Protein AF-A0A948BBT3-F1 (afdb_monomer_lite)

Secondary structure (DSSP, 8-state):
---HHHHTSS-EEHHHHHHHHHHHTTSS-TT----HHHHHHHTTT-HHHHHHHHHHHHHHHTTSEEEE-SSSSEEEE-TT--S---

Structure (mmCIF, N/CA/C/O backbone):
data_AF-A0A948BBT3-F1
#
_entry.id   AF-A0A948BBT3-F1
#
loop_
_atom_site.group_PDB
_atom_site.id
_atom_site.type_symbol
_atom_site.label_atom_id
_atom_site.label_alt_id
_atom_site.label_comp_id
_atom_site.label_asym_id
_atom_site.label_entity_id
_atom_site.label_seq_id
_atom_site.pdbx_PDB_ins_code
_atom_site.Cartn_x
_atom_site.Cartn_y
_atom_site.Cartn_z
_atom_site.occupancy
_atom_site.B_iso_or_equiv
_atom_site.auth_seq_id
_atom_site.auth_comp_id
_atom_site.auth_asym_id
_atom_site.auth_atom_id
_atom_site.pdbx_PDB_model_num
ATOM 1 N N . MET A 1 1 ? 8.667 12.525 8.480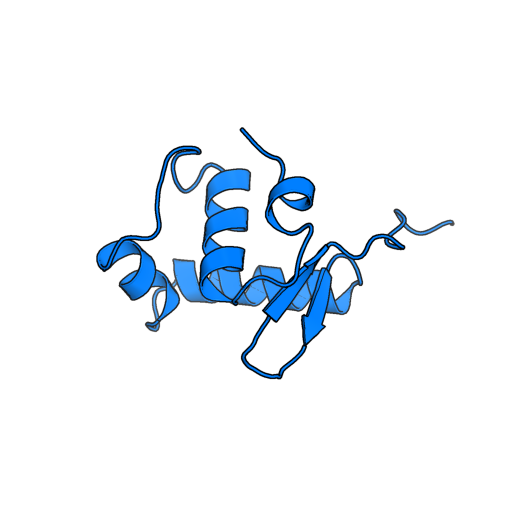 1.00 71.25 1 MET A N 1
ATOM 2 C CA . MET A 1 1 ? 8.246 11.291 7.788 1.00 71.25 1 MET A CA 1
ATOM 3 C C . MET A 1 1 ? 6.886 10.897 8.330 1.00 71.25 1 MET A C 1
ATOM 5 O O . MET A 1 1 ? 6.769 10.782 9.543 1.00 71.25 1 MET A O 1
ATOM 9 N N . LYS A 1 2 ? 5.877 10.772 7.464 1.00 83.75 2 LYS A N 1
ATOM 10 C CA . LYS A 1 2 ? 4.572 10.218 7.844 1.00 83.75 2 LYS A CA 1
ATOM 11 C C . LYS A 1 2 ? 4.692 8.698 7.950 1.00 83.75 2 LYS A C 1
ATOM 13 O O . LYS A 1 2 ? 5.360 8.090 7.115 1.00 83.75 2 LYS A O 1
ATOM 18 N N . SER A 1 3 ? 4.058 8.105 8.948 1.00 91.94 3 SER A N 1
ATOM 19 C CA . SER A 1 3 ? 3.850 6.661 9.051 1.00 91.94 3 SER A CA 1
ATOM 20 C C . SER A 1 3 ? 2.968 6.142 7.911 1.00 91.94 3 SER A C 1
ATOM 22 O O . SER A 1 3 ? 2.247 6.905 7.265 1.00 91.94 3 SER A O 1
ATOM 24 N N . LEU A 1 4 ? 2.979 4.827 7.679 1.00 94.06 4 LEU A N 1
ATOM 25 C CA . LEU A 1 4 ? 2.096 4.200 6.690 1.00 94.06 4 LEU A CA 1
ATOM 26 C C . LEU A 1 4 ? 0.615 4.502 6.974 1.00 94.06 4 LEU A C 1
ATOM 28 O O . LEU A 1 4 ? -0.121 4.862 6.060 1.00 94.06 4 LEU A O 1
ATOM 32 N N . LYS A 1 5 ? 0.212 4.456 8.252 1.00 95.38 5 LYS A N 1
ATOM 33 C CA . LYS A 1 5 ? -1.140 4.816 8.702 1.00 95.38 5 LYS A CA 1
ATOM 34 C C . LYS A 1 5 ? -1.521 6.243 8.307 1.00 95.38 5 LYS A C 1
ATOM 36 O O . LYS A 1 5 ? -2.605 6.459 7.784 1.00 95.38 5 LYS A O 1
ATOM 41 N N . GLU A 1 6 ? -0.628 7.208 8.516 1.00 94.38 6 GLU A N 1
ATOM 42 C CA . GLU A 1 6 ? -0.880 8.603 8.136 1.00 94.38 6 GLU A CA 1
ATOM 43 C C . GLU A 1 6 ? -0.955 8.793 6.614 1.00 94.38 6 GLU A C 1
ATOM 45 O O . GLU A 1 6 ? -1.741 9.616 6.146 1.00 94.38 6 GLU A O 1
ATOM 50 N N . ASN A 1 7 ? -0.165 8.046 5.834 1.00 93.88 7 ASN A N 1
ATOM 51 C CA . ASN A 1 7 ? -0.209 8.114 4.368 1.00 93.88 7 ASN A CA 1
ATOM 52 C C . ASN A 1 7 ? -1.482 7.490 3.777 1.00 93.88 7 ASN A C 1
ATOM 54 O O . ASN A 1 7 ? -1.945 7.965 2.748 1.00 93.88 7 ASN A O 1
ATOM 58 N N . LEU A 1 8 ? -2.061 6.481 4.432 1.00 96.56 8 LEU A N 1
ATOM 59 C CA . LEU A 1 8 ? -3.249 5.757 3.967 1.00 96.56 8 LEU A CA 1
ATOM 60 C C . LEU A 1 8 ? -4.513 6.130 4.755 1.00 96.56 8 LEU A C 1
ATOM 62 O O . LEU A 1 8 ? -5.392 5.298 4.947 1.00 96.56 8 LEU A O 1
ATOM 66 N N . THR A 1 9 ? -4.616 7.366 5.250 1.00 96.50 9 THR A N 1
ATOM 67 C CA . THR A 1 9 ? -5.798 7.800 6.024 1.00 96.50 9 THR A CA 1
ATOM 68 C C . THR A 1 9 ? -7.072 7.777 5.168 1.00 96.50 9 THR A C 1
ATOM 70 O O . THR A 1 9 ? -8.143 7.408 5.650 1.00 96.50 9 THR A O 1
ATOM 73 N N . ASP A 1 10 ? -6.936 8.129 3.889 1.00 96.44 10 ASP A N 1
ATOM 74 C CA . ASP A 1 10 ? -7.997 8.106 2.888 1.00 96.44 10 ASP A CA 1
ATOM 75 C C . ASP A 1 10 ? -7.733 7.019 1.841 1.00 96.44 10 ASP A C 1
ATOM 77 O O . ASP A 1 10 ? -6.625 6.491 1.715 1.00 96.44 10 ASP A O 1
ATOM 81 N N . TRP A 1 11 ? -8.770 6.697 1.068 1.00 97.50 11 TRP A N 1
ATOM 82 C CA . TRP A 1 11 ? -8.657 5.795 -0.074 1.00 97.50 11 TRP A CA 1
ATOM 83 C C . TRP A 1 11 ? -7.598 6.287 -1.056 1.00 97.50 11 TRP A C 1
ATOM 85 O O . TRP A 1 11 ? -7.707 7.383 -1.603 1.00 97.50 11 TRP A O 1
ATOM 95 N N . THR A 1 12 ? -6.597 5.445 -1.265 1.00 97.12 12 THR A N 1
ATOM 96 C CA . THR A 1 12 ? -5.383 5.744 -2.013 1.00 97.12 12 THR A CA 1
ATOM 97 C C . THR A 1 12 ? -5.206 4.694 -3.100 1.00 97.12 12 THR A C 1
ATOM 99 O O . THR A 1 12 ? -5.358 3.503 -2.825 1.00 97.12 12 THR A O 1
ATOM 102 N N . ASP A 1 13 ? -4.917 5.130 -4.325 1.00 96.69 13 ASP A N 1
ATOM 103 C CA . ASP A 1 13 ? -4.691 4.238 -5.470 1.00 96.69 13 ASP A CA 1
ATOM 104 C C . ASP A 1 13 ? -3.539 3.269 -5.201 1.00 96.69 13 ASP A C 1
ATOM 106 O O . ASP A 1 13 ? -2.608 3.590 -4.459 1.00 96.69 13 ASP A O 1
ATOM 110 N N . TRP A 1 14 ? -3.608 2.084 -5.808 1.00 96.19 14 TRP A N 1
ATOM 111 C CA . TRP A 1 14 ? -2.674 0.988 -5.547 1.00 96.19 14 TRP A CA 1
ATOM 112 C C . TRP A 1 14 ? -1.195 1.410 -5.623 1.00 96.19 14 TRP A C 1
ATOM 114 O O . TRP A 1 14 ? -0.435 1.126 -4.706 1.00 96.19 14 TRP A O 1
ATOM 124 N N . ASP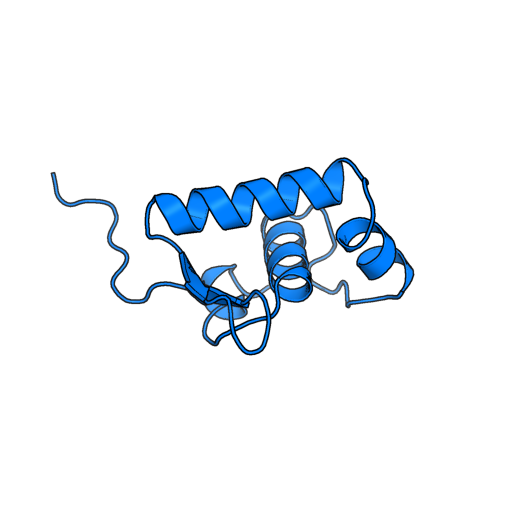 A 1 15 ? -0.811 2.203 -6.623 1.00 95.69 15 ASP A N 1
ATOM 125 C CA . ASP A 1 15 ? 0.571 2.610 -6.875 1.00 95.69 15 ASP A CA 1
ATOM 126 C C . ASP A 1 15 ? 1.046 3.661 -5.864 1.00 95.69 15 ASP A C 1
ATOM 128 O O . ASP A 1 15 ? 2.197 3.663 -5.424 1.00 95.69 15 ASP A O 1
ATOM 132 N N . GLN A 1 16 ? 0.150 4.542 -5.425 1.00 96.44 16 GLN A N 1
ATOM 133 C CA . GLN A 1 16 ? 0.411 5.465 -4.326 1.00 96.44 16 GLN A CA 1
ATOM 134 C C . GLN A 1 16 ? 0.519 4.727 -2.987 1.00 96.44 16 GLN A C 1
ATOM 136 O O . GLN A 1 16 ? 1.322 5.115 -2.133 1.00 96.44 16 GLN A O 1
ATOM 141 N N . ALA A 1 17 ? -0.241 3.647 -2.801 1.00 97.19 17 ALA A N 1
ATOM 142 C CA . ALA A 1 17 ? -0.142 2.811 -1.614 1.00 97.19 17 ALA A CA 1
ATOM 143 C C . ALA A 1 17 ? 1.172 2.007 -1.587 1.00 97.19 17 ALA A C 1
ATOM 145 O O . ALA A 1 17 ? 1.838 1.960 -0.548 1.00 97.19 17 ALA A O 1
ATOM 146 N N . GLU A 1 18 ? 1.621 1.482 -2.731 1.00 97.12 18 GLU A N 1
ATOM 147 C CA . GLU A 1 18 ? 2.940 0.854 -2.881 1.00 97.12 18 GLU A CA 1
ATOM 148 C C . GLU A 1 18 ? 4.068 1.848 -2.580 1.00 97.12 18 GLU A C 1
ATOM 150 O O . GLU A 1 18 ? 4.995 1.536 -1.825 1.00 97.12 18 GLU A O 1
ATOM 155 N N . LEU A 1 19 ? 3.961 3.083 -3.089 1.00 96.69 19 LEU A N 1
ATOM 156 C CA . LEU A 1 19 ? 4.898 4.159 -2.767 1.00 96.69 19 LEU A CA 1
ATOM 157 C C . LEU A 1 19 ? 4.932 4.442 -1.259 1.00 96.69 19 LEU A C 1
ATOM 159 O O . LEU A 1 19 ? 6.010 4.601 -0.683 1.00 96.69 19 LEU A O 1
ATOM 163 N N . ALA A 1 20 ? 3.773 4.492 -0.599 1.00 96.31 20 ALA A N 1
ATOM 164 C CA . ALA A 1 20 ? 3.689 4.729 0.839 1.00 96.31 20 ALA A CA 1
ATOM 165 C C . ALA A 1 20 ? 4.383 3.622 1.654 1.00 96.31 20 ALA A C 1
ATOM 167 O O . ALA A 1 20 ? 5.098 3.932 2.617 1.00 96.31 20 ALA A O 1
ATOM 168 N N . ILE A 1 21 ? 4.235 2.351 1.259 1.00 96.44 21 ILE A N 1
ATOM 169 C CA . ILE A 1 21 ? 4.960 1.226 1.872 1.00 96.44 21 ILE A CA 1
ATOM 170 C C . ILE A 1 21 ? 6.458 1.357 1.617 1.00 96.44 21 ILE A C 1
ATOM 172 O O . ILE A 1 21 ? 7.238 1.317 2.569 1.00 96.44 21 ILE A O 1
ATOM 176 N N . ALA A 1 22 ? 6.873 1.571 0.367 1.00 95.94 22 ALA A N 1
ATOM 177 C CA . ALA A 1 22 ? 8.284 1.680 0.006 1.00 95.94 22 ALA A CA 1
ATOM 178 C C . ALA A 1 22 ? 9.004 2.778 0.807 1.00 95.94 22 ALA A C 1
ATOM 180 O O . ALA A 1 22 ? 10.132 2.580 1.262 1.00 95.94 22 ALA A O 1
ATOM 181 N N . LYS A 1 23 ? 8.331 3.912 1.040 1.00 95.31 23 LYS A N 1
ATOM 182 C CA . LYS A 1 23 ? 8.830 5.014 1.877 1.00 95.31 23 LYS A CA 1
ATOM 183 C C . LYS A 1 23 ? 8.862 4.650 3.360 1.00 95.31 23 LYS A C 1
ATOM 185 O O . LYS A 1 23 ? 9.823 4.972 4.051 1.00 95.31 23 LYS A O 1
ATOM 190 N N . SER A 1 24 ? 7.841 3.952 3.852 1.00 94.38 24 SER A N 1
ATOM 191 C CA . SER A 1 24 ? 7.761 3.520 5.256 1.00 94.38 24 SER A CA 1
ATOM 192 C C . SER A 1 24 ? 8.812 2.460 5.609 1.00 94.38 24 SER A C 1
ATOM 194 O O . SER A 1 24 ? 9.297 2.431 6.737 1.00 94.38 24 SER A O 1
ATOM 196 N N . LEU A 1 25 ? 9.195 1.624 4.640 1.00 93.25 25 LEU A N 1
ATOM 197 C CA . LEU A 1 25 ? 10.277 0.640 4.751 1.00 93.25 25 LEU A CA 1
ATOM 198 C C . LEU A 1 25 ? 11.661 1.222 4.417 1.00 93.25 25 LEU A C 1
ATOM 200 O O . LEU A 1 25 ? 12.654 0.499 4.468 1.00 93.25 25 LEU A O 1
ATOM 204 N N . ASN A 1 26 ? 11.737 2.513 4.075 1.00 93.69 26 ASN A N 1
ATOM 205 C CA . ASN A 1 26 ? 12.959 3.209 3.668 1.00 93.69 26 ASN A CA 1
ATOM 206 C C . ASN A 1 26 ? 13.669 2.576 2.447 1.00 93.69 26 ASN A C 1
ATOM 208 O O . ASN A 1 26 ? 14.879 2.725 2.283 1.00 93.69 26 ASN A O 1
ATOM 212 N N . ILE A 1 27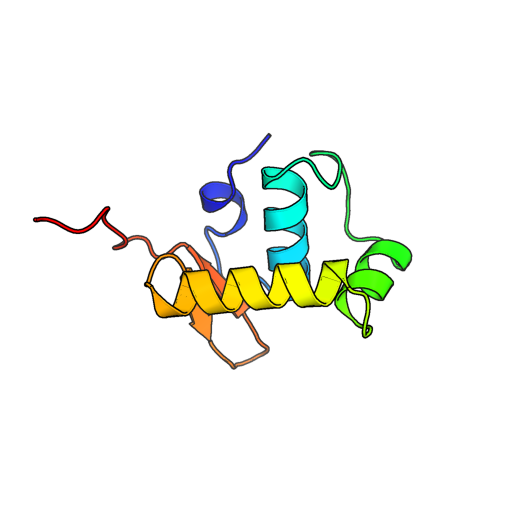 ? 12.916 1.869 1.591 1.00 94.19 27 ILE A N 1
ATOM 213 C CA . ILE A 1 27 ? 13.367 1.383 0.273 1.00 94.19 27 ILE A CA 1
ATOM 214 C C . ILE A 1 27 ? 13.510 2.576 -0.679 1.00 94.19 27 ILE A C 1
ATOM 216 O O . ILE A 1 27 ? 14.483 2.678 -1.425 1.00 94.19 27 ILE A O 1
ATOM 220 N N . LEU A 1 28 ? 12.538 3.489 -0.621 1.00 92.25 28 LEU A N 1
ATOM 221 C CA . LEU A 1 28 ? 12.585 4.801 -1.257 1.00 92.25 28 LEU A CA 1
ATOM 222 C C . LEU A 1 28 ? 12.715 5.884 -0.188 1.00 92.25 28 LEU A C 1
ATOM 224 O O . LEU A 1 28 ? 12.289 5.700 0.954 1.00 92.25 28 LEU A O 1
ATOM 228 N N . SER A 1 29 ? 13.290 7.027 -0.567 1.00 91.56 29 SER A N 1
ATOM 229 C CA . SER A 1 29 ? 13.441 8.157 0.350 1.00 91.56 29 SER A CA 1
ATOM 230 C C . SER A 1 29 ? 12.068 8.626 0.853 1.00 91.56 29 SER A C 1
ATOM 232 O O . SER A 1 29 ? 11.113 8.677 0.072 1.00 91.56 29 SER A O 1
ATOM 234 N N . PRO A 1 30 ? 11.939 9.061 2.118 1.00 89.38 30 PRO A N 1
ATOM 235 C CA . PRO A 1 30 ? 10.723 9.699 2.624 1.00 89.38 30 PRO A CA 1
ATOM 236 C C . PRO A 1 30 ? 10.257 10.912 1.804 1.00 89.38 30 PRO A C 1
ATOM 238 O O . PRO A 1 30 ? 9.073 11.252 1.839 1.00 89.38 30 PRO A O 1
ATOM 241 N N . ASP A 1 31 ? 11.160 11.521 1.036 1.00 90.12 31 ASP A N 1
ATOM 242 C CA . ASP A 1 31 ? 10.877 12.656 0.153 1.00 90.12 31 ASP A CA 1
ATOM 243 C C . ASP A 1 31 ? 10.697 12.239 -1.317 1.00 90.12 31 ASP A C 1
ATOM 245 O O . ASP A 1 31 ? 10.457 13.082 -2.174 1.00 90.12 31 ASP A O 1
ATOM 249 N N . SER A 1 32 ? 10.788 10.940 -1.633 1.00 91.50 32 SER A N 1
ATOM 250 C CA . SER A 1 32 ? 10.514 10.435 -2.977 1.00 91.50 32 SER A CA 1
ATOM 251 C C . SER A 1 32 ? 9.066 10.716 -3.373 1.00 91.50 32 SER A C 1
ATOM 253 O O . SER A 1 32 ? 8.125 10.441 -2.615 1.00 91.50 32 SER A O 1
ATOM 255 N N . GLU A 1 33 ? 8.912 11.244 -4.582 1.00 92.44 33 GLU A N 1
ATOM 256 C CA . GLU A 1 33 ? 7.636 11.485 -5.244 1.00 92.44 33 GLU A CA 1
ATOM 257 C C . GLU A 1 33 ? 7.338 10.382 -6.269 1.00 92.44 33 GLU A C 1
ATOM 259 O O . GLU A 1 33 ? 8.215 9.601 -6.657 1.00 92.44 33 GLU A O 1
ATOM 264 N N . MET A 1 34 ? 6.088 10.330 -6.728 1.00 94.00 34 MET A N 1
ATOM 265 C CA . MET A 1 34 ? 5.694 9.470 -7.839 1.00 94.00 34 MET A CA 1
ATOM 266 C C . MET A 1 34 ? 6.250 10.036 -9.153 1.00 94.00 34 MET A C 1
ATOM 268 O O . MET A 1 34 ? 5.704 10.986 -9.713 1.00 94.00 34 MET A O 1
ATOM 272 N N . THR A 1 35 ? 7.336 9.450 -9.655 1.00 94.50 35 THR A N 1
ATOM 273 C CA . THR A 1 35 ? 7.923 9.774 -10.966 1.00 94.50 35 THR A CA 1
ATOM 274 C C . THR A 1 35 ? 7.518 8.731 -12.015 1.00 94.50 35 THR A C 1
ATOM 276 O O . THR A 1 35 ? 7.048 7.653 -11.648 1.00 94.50 35 THR A O 1
ATOM 279 N N . PRO A 1 36 ? 7.718 8.987 -13.324 1.00 93.81 36 PRO A N 1
ATOM 280 C CA . PRO A 1 36 ? 7.499 7.973 -14.358 1.00 93.81 36 PRO A CA 1
ATOM 281 C C . PRO A 1 36 ? 8.311 6.687 -14.148 1.00 93.81 36 PRO A C 1
ATOM 283 O O . PRO A 1 36 ? 7.800 5.606 -14.422 1.00 93.81 36 PRO A O 1
ATOM 286 N N . ASP A 1 37 ? 9.534 6.789 -13.620 1.00 91.44 37 ASP A N 1
ATOM 287 C CA . ASP A 1 37 ? 10.387 5.627 -13.344 1.00 91.44 37 ASP A CA 1
ATOM 288 C C . ASP A 1 37 ? 9.834 4.799 -12.181 1.00 91.44 37 ASP A C 1
ATOM 290 O O . ASP A 1 37 ? 9.686 3.583 -12.295 1.00 91.44 37 ASP A O 1
ATOM 294 N N . THR A 1 38 ? 9.454 5.464 -11.084 1.00 92.44 38 THR A N 1
ATOM 295 C CA . THR A 1 38 ? 8.810 4.817 -9.934 1.00 92.44 38 THR A CA 1
ATOM 296 C C . THR A 1 38 ? 7.482 4.181 -10.345 1.00 92.44 38 THR A C 1
ATOM 298 O O . THR A 1 38 ? 7.214 3.030 -10.017 1.00 92.44 38 THR A O 1
ATOM 301 N N . LYS A 1 39 ? 6.686 4.881 -11.159 1.00 92.62 39 LYS A N 1
ATOM 302 C CA . LYS A 1 39 ? 5.453 4.338 -11.730 1.00 92.62 39 LYS A CA 1
ATOM 303 C C . LYS A 1 39 ? 5.729 3.125 -12.621 1.00 92.62 39 LYS A C 1
ATOM 305 O O . LYS A 1 39 ? 4.986 2.154 -12.577 1.00 92.62 39 LYS A O 1
ATOM 310 N N . GLY A 1 40 ? 6.816 3.148 -13.391 1.00 91.88 40 GLY A N 1
ATOM 311 C CA . GLY A 1 40 ? 7.258 2.018 -14.204 1.00 91.88 40 GLY A CA 1
ATOM 312 C C . GLY A 1 40 ? 7.599 0.774 -13.381 1.00 91.88 40 GLY A C 1
ATOM 313 O O . GLY A 1 40 ? 7.340 -0.336 -13.840 1.00 91.88 40 GLY A O 1
ATOM 314 N N . ILE A 1 41 ? 8.125 0.931 -12.161 1.00 93.56 41 ILE A N 1
ATOM 315 C CA . ILE A 1 41 ? 8.348 -0.186 -11.226 1.00 93.56 41 ILE A CA 1
ATOM 316 C C . ILE A 1 41 ? 7.010 -0.822 -10.832 1.00 93.56 41 ILE A C 1
ATOM 318 O O . ILE A 1 41 ? 6.871 -2.035 -10.930 1.00 93.56 41 ILE A O 1
ATOM 322 N N . PHE A 1 42 ? 6.033 -0.009 -10.444 1.00 93.94 42 PHE A N 1
ATOM 323 C CA . PHE A 1 42 ? 4.721 -0.456 -9.961 1.00 93.94 42 PHE A CA 1
ATOM 324 C C . PHE A 1 42 ? 3.820 -1.023 -11.070 1.00 93.94 42 PHE A C 1
ATOM 326 O O . PHE A 1 42 ? 3.045 -1.944 -10.860 1.00 93.94 42 PHE A O 1
ATOM 333 N N . TRP A 1 43 ? 3.950 -0.514 -12.297 1.00 93.88 43 TRP A N 1
ATOM 334 C CA . TRP A 1 43 ? 3.086 -0.878 -13.427 1.00 93.88 43 TRP A CA 1
ATOM 335 C C . TRP A 1 43 ? 3.703 -1.936 -14.358 1.00 93.88 43 TRP A C 1
ATOM 337 O O . TRP A 1 43 ? 3.237 -2.128 -15.484 1.00 93.88 43 TRP A O 1
ATOM 347 N N . SER A 1 44 ? 4.777 -2.604 -13.937 1.00 92.31 44 SER A N 1
ATOM 348 C CA . SER A 1 44 ? 5.435 -3.663 -14.710 1.00 92.31 44 SER A CA 1
ATOM 349 C C . SER A 1 44 ? 5.650 -4.913 -13.864 1.00 92.31 44 SER A C 1
ATOM 35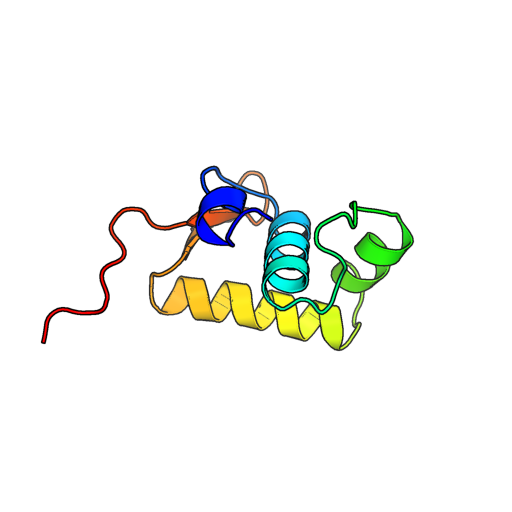1 O O . SER A 1 44 ? 5.404 -4.916 -12.665 1.00 92.31 44 SER A O 1
ATOM 353 N N . THR A 1 45 ? 6.162 -5.987 -14.468 1.00 93.56 45 THR A N 1
ATOM 354 C CA . THR A 1 45 ? 6.550 -7.212 -13.747 1.00 93.56 45 THR A CA 1
ATOM 355 C C . THR A 1 45 ? 7.865 -7.030 -12.975 1.00 93.56 45 THR A C 1
ATOM 357 O O . THR A 1 45 ? 8.742 -7.898 -13.006 1.00 93.56 45 THR A O 1
ATOM 360 N N . ASN A 1 46 ? 8.061 -5.866 -12.355 1.00 96.50 46 ASN A N 1
ATOM 361 C CA . ASN A 1 46 ? 9.236 -5.577 -11.556 1.00 96.50 46 ASN A CA 1
ATOM 362 C C . ASN A 1 46 ? 9.146 -6.351 -10.230 1.00 96.50 46 ASN A C 1
ATOM 364 O O . ASN A 1 46 ? 8.118 -6.269 -9.560 1.00 96.50 46 ASN A O 1
ATOM 368 N N . PRO A 1 47 ? 10.211 -7.050 -9.798 1.00 97.12 47 PRO A N 1
ATOM 369 C CA . PRO A 1 47 ? 10.187 -7.795 -8.542 1.00 97.12 47 PRO A CA 1
ATOM 370 C C . PRO A 1 47 ? 9.830 -6.946 -7.316 1.00 97.12 47 PRO A C 1
ATOM 372 O O . PRO A 1 47 ? 9.163 -7.442 -6.414 1.00 97.12 47 PRO A O 1
ATOM 375 N N . LEU A 1 48 ? 10.257 -5.678 -7.280 1.00 95.75 48 LEU A N 1
ATOM 376 C CA . LEU A 1 48 ? 9.924 -4.766 -6.187 1.00 95.75 48 LEU A CA 1
ATOM 377 C C . LEU A 1 48 ? 8.451 -4.351 -6.228 1.00 95.75 48 LEU A C 1
ATOM 379 O O . LEU A 1 48 ? 7.822 -4.339 -5.179 1.00 95.75 48 LEU A O 1
ATOM 383 N N . GLY A 1 49 ? 7.914 -4.032 -7.411 1.00 96.38 49 GLY A N 1
ATOM 384 C CA . GLY A 1 49 ? 6.493 -3.705 -7.577 1.00 96.38 49 GLY A CA 1
ATOM 385 C C . GLY A 1 49 ? 5.614 -4.863 -7.115 1.00 96.38 49 GLY A C 1
ATOM 386 O O . GLY A 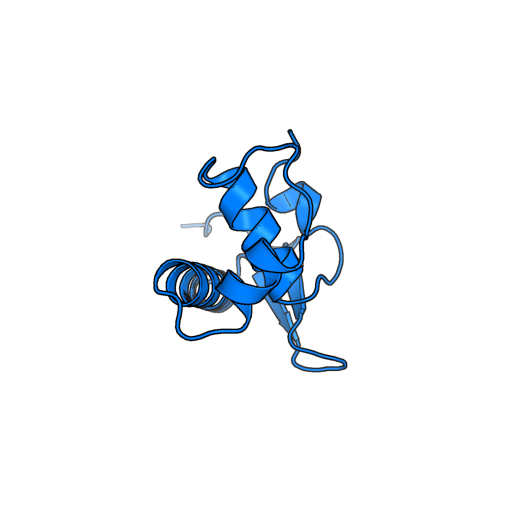1 49 ? 4.864 -4.717 -6.162 1.00 96.38 49 GLY A O 1
ATOM 387 N N . ASN A 1 50 ? 5.838 -6.059 -7.667 1.00 97.25 50 ASN A N 1
ATOM 388 C CA . ASN A 1 50 ? 5.099 -7.264 -7.275 1.00 97.25 50 ASN A CA 1
ATOM 389 C C . ASN A 1 50 ? 5.142 -7.520 -5.759 1.00 97.25 50 ASN A C 1
ATOM 391 O O . ASN A 1 50 ? 4.118 -7.803 -5.154 1.00 97.25 50 ASN A O 1
ATOM 395 N N . PHE A 1 51 ? 6.314 -7.382 -5.131 1.00 97.62 51 PHE A N 1
ATOM 396 C CA . PHE A 1 51 ? 6.433 -7.544 -3.683 1.00 97.62 51 PHE A CA 1
ATOM 397 C C . PHE A 1 51 ? 5.596 -6.518 -2.903 1.00 97.62 51 PHE A C 1
ATOM 399 O O . PHE A 1 51 ? 4.983 -6.867 -1.899 1.00 97.62 51 PHE A O 1
ATOM 406 N N . LEU A 1 52 ? 5.578 -5.251 -3.327 1.00 97.38 52 LEU A N 1
ATOM 407 C CA . LEU A 1 52 ? 4.811 -4.204 -2.649 1.00 97.38 52 LEU A CA 1
ATOM 408 C C . LEU A 1 52 ? 3.300 -4.415 -2.817 1.00 97.38 52 LEU A C 1
ATOM 410 O O . LEU A 1 52 ? 2.571 -4.260 -1.835 1.00 97.38 52 LEU A O 1
ATOM 414 N N . ALA A 1 53 ? 2.855 -4.835 -4.004 1.00 96.38 53 ALA A N 1
ATOM 415 C CA . ALA A 1 53 ? 1.483 -5.268 -4.248 1.00 96.38 53 ALA A CA 1
ATOM 416 C C . ALA A 1 53 ? 1.089 -6.437 -3.327 1.00 96.38 53 ALA A C 1
ATOM 418 O O . ALA A 1 53 ? 0.099 -6.332 -2.603 1.00 96.38 53 ALA A O 1
ATOM 419 N N . ASP A 1 54 ? 1.911 -7.490 -3.255 1.00 97.12 54 ASP A N 1
ATOM 420 C CA . ASP A 1 54 ? 1.662 -8.655 -2.393 1.00 97.12 54 ASP A CA 1
ATOM 421 C C . ASP A 1 54 ? 1.557 -8.261 -0.909 1.00 97.12 54 ASP A C 1
ATOM 423 O O . ASP A 1 54 ? 0.793 -8.857 -0.148 1.00 97.12 54 ASP A O 1
ATOM 427 N N . VAL A 1 55 ? 2.334 -7.266 -0.463 1.00 97.56 55 VAL A N 1
ATOM 428 C CA . VAL A 1 55 ? 2.250 -6.749 0.911 1.00 97.56 55 VAL A CA 1
ATOM 429 C C . VAL A 1 55 ? 0.927 -6.016 1.139 1.00 97.56 55 VAL A C 1
ATOM 431 O O . VAL A 1 55 ? 0.312 -6.224 2.184 1.00 97.56 55 VAL A O 1
ATOM 434 N N . LEU A 1 56 ? 0.465 -5.182 0.198 1.00 97.62 56 LEU A N 1
ATOM 435 C CA . LEU A 1 56 ? -0.837 -4.507 0.311 1.00 97.62 56 LEU A CA 1
ATOM 436 C C . LEU A 1 56 ? -1.983 -5.512 0.413 1.00 97.62 56 LEU A C 1
ATOM 438 O O . LEU A 1 56 ? -2.848 -5.366 1.279 1.00 97.62 56 LEU A O 1
ATOM 442 N N . GLU A 1 57 ? -1.961 -6.536 -0.440 1.00 97.00 57 GLU A N 1
ATOM 443 C CA . GLU A 1 57 ? -2.957 -7.605 -0.441 1.00 97.00 57 GLU A CA 1
ATOM 444 C C . GLU A 1 57 ? -2.959 -8.344 0.899 1.00 97.00 57 GLU A C 1
ATOM 446 O O . GLU A 1 57 ? -3.984 -8.360 1.579 1.00 97.00 57 GLU A O 1
ATOM 451 N N . GLN A 1 58 ? -1.803 -8.833 1.360 1.00 97.50 58 GLN A N 1
ATOM 452 C CA . GLN A 1 58 ? -1.692 -9.533 2.646 1.00 97.50 58 GLN A CA 1
ATOM 453 C C . GLN A 1 58 ? -2.126 -8.666 3.832 1.00 97.50 58 GLN A C 1
ATOM 455 O O . GLN A 1 58 ? -2.803 -9.144 4.742 1.00 97.50 58 GLN A O 1
ATOM 460 N N . MET A 1 59 ? -1.765 -7.378 3.839 1.00 97.19 59 MET A N 1
ATOM 461 C CA . MET A 1 59 ? -2.211 -6.445 4.875 1.00 97.19 59 MET A CA 1
ATOM 462 C C . MET A 1 59 ? -3.730 -6.254 4.855 1.00 97.19 59 MET A C 1
ATOM 464 O O . MET A 1 59 ? -4.333 -6.065 5.914 1.00 97.19 59 MET A O 1
ATOM 468 N N . SER A 1 60 ? -4.353 -6.298 3.677 1.00 96.94 60 SER A N 1
ATOM 469 C CA . SER A 1 60 ? -5.805 -6.235 3.566 1.00 96.94 60 SER A CA 1
ATOM 470 C C . SER A 1 60 ? -6.482 -7.532 4.006 1.00 96.94 60 SER A C 1
ATOM 472 O O . SER A 1 60 ? -7.461 -7.479 4.749 1.00 96.94 60 SER A O 1
ATOM 474 N N . GLU A 1 61 ? -5.921 -8.690 3.651 1.00 96.31 61 GLU A N 1
ATOM 475 C CA . GLU A 1 61 ? -6.428 -10.008 4.054 1.00 96.31 61 GLU A CA 1
ATOM 476 C C . GLU A 1 61 ? -6.495 -10.177 5.577 1.00 96.31 61 GLU A C 1
ATOM 478 O O . GLU A 1 61 ? -7.446 -10.764 6.095 1.00 96.31 61 GLU A O 1
ATOM 483 N N . ILE A 1 62 ? -5.523 -9.624 6.311 1.00 95.56 62 ILE A N 1
ATOM 484 C CA . ILE A 1 62 ? -5.502 -9.653 7.784 1.00 95.56 62 ILE A CA 1
ATOM 485 C C . ILE A 1 62 ? -6.198 -8.445 8.432 1.00 95.56 62 ILE A C 1
ATOM 487 O O . ILE A 1 62 ? -6.148 -8.273 9.651 1.00 95.56 62 ILE A O 1
ATOM 491 N N . GLY A 1 63 ? -6.846 -7.594 7.632 1.00 96.25 63 GLY A N 1
ATOM 492 C CA . GLY A 1 63 ? -7.674 -6.485 8.099 1.00 96.25 63 GLY A CA 1
ATOM 493 C C . GLY A 1 63 ? -6.920 -5.233 8.551 1.00 96.25 63 GLY A C 1
ATOM 494 O O . GLY A 1 63 ? -7.558 -4.346 9.117 1.00 96.25 63 GLY A O 1
ATOM 495 N N . ILE A 1 64 ? -5.606 -5.115 8.311 1.00 97.06 64 ILE A N 1
ATOM 496 C CA . ILE A 1 64 ? -4.864 -3.861 8.559 1.00 97.06 64 ILE A CA 1
ATOM 497 C C . ILE A 1 64 ? -5.320 -2.773 7.588 1.00 97.06 64 ILE A C 1
ATOM 499 O O . ILE A 1 64 ? -5.467 -1.609 7.973 1.00 97.06 64 ILE A O 1
ATOM 503 N N . LEU A 1 65 ? -5.524 -3.149 6.326 1.00 97.94 65 LEU A N 1
ATOM 504 C CA . LEU A 1 65 ? -6.013 -2.260 5.281 1.00 97.94 65 LEU A CA 1
ATOM 505 C C . LEU A 1 65 ? -7.415 -2.672 4.849 1.00 97.94 65 LEU A C 1
ATOM 507 O O . LEU A 1 65 ? -7.733 -3.851 4.712 1.00 97.94 65 LEU A O 1
ATOM 511 N N . GLU A 1 66 ? -8.247 -1.683 4.571 1.00 97.94 66 GLU A N 1
ATOM 512 C CA . GLU A 1 66 ? -9.435 -1.903 3.766 1.00 97.94 66 GLU A CA 1
ATOM 513 C C . GLU A 1 66 ? -9.075 -1.792 2.287 1.00 97.94 66 GLU A C 1
ATOM 515 O O . GLU A 1 66 ? -8.272 -0.940 1.898 1.00 97.94 66 GLU A O 1
ATOM 520 N N . PHE A 1 67 ? -9.720 -2.618 1.472 1.00 97.62 67 PHE A N 1
ATOM 521 C CA . PHE A 1 67 ? -9.556 -2.656 0.027 1.00 97.62 67 PHE A CA 1
ATOM 522 C C . PHE A 1 67 ? -10.895 -2.412 -0.672 1.00 97.62 67 PHE A C 1
ATOM 524 O O . PHE A 1 67 ? -11.947 -2.872 -0.217 1.00 97.62 67 PHE A O 1
ATOM 531 N N . ARG A 1 68 ? -10.860 -1.695 -1.798 1.00 96.69 68 ARG A N 1
ATOM 532 C CA . ARG A 1 68 ? -11.993 -1.574 -2.720 1.00 96.69 68 ARG A CA 1
ATOM 533 C C . ARG A 1 68 ? -11.521 -1.634 -4.166 1.00 96.69 68 ARG A C 1
ATOM 535 O O . ARG A 1 68 ? -10.478 -1.091 -4.505 1.00 96.69 68 ARG A O 1
ATOM 542 N N . GLU A 1 69 ? -12.346 -2.232 -5.021 1.00 94.56 69 GLU A N 1
ATOM 543 C CA . GLU A 1 69 ? -12.044 -2.406 -6.450 1.00 94.56 69 GLU A CA 1
ATOM 544 C C . GLU A 1 69 ? -12.496 -1.234 -7.337 1.00 94.56 69 GLU A C 1
ATOM 546 O O . GLU A 1 69 ? -12.133 -1.172 -8.508 1.00 94.56 69 GLU A O 1
ATOM 551 N N . LYS A 1 70 ? -13.356 -0.339 -6.827 1.00 93.00 70 LYS A N 1
ATOM 552 C CA . LYS A 1 70 ? -13.932 0.776 -7.597 1.00 93.00 70 LYS A CA 1
ATOM 553 C C . LYS A 1 70 ? -13.730 2.112 -6.880 1.00 93.00 70 LYS A C 1
ATOM 555 O O . LYS A 1 70 ? -13.963 2.166 -5.667 1.00 93.00 70 LYS A O 1
ATOM 560 N N . PRO A 1 71 ? -13.437 3.211 -7.607 1.00 90.06 71 PRO A N 1
ATOM 561 C CA . PRO A 1 71 ? -13.290 3.330 -9.072 1.00 90.06 71 PRO A CA 1
ATOM 562 C C . PRO A 1 71 ? -12.064 2.622 -9.670 1.00 90.06 71 PRO A C 1
ATOM 564 O O . PRO A 1 71 ? -12.147 2.192 -10.814 1.00 90.06 71 PRO A O 1
ATOM 567 N N . ASP A 1 72 ? -11.019 2.434 -8.871 1.00 92.06 72 ASP A N 1
ATOM 568 C CA . ASP A 1 72 ? -9.817 1.651 -9.162 1.00 92.06 72 ASP A CA 1
ATOM 569 C C . ASP A 1 72 ? -9.453 0.837 -7.909 1.00 92.06 72 ASP A C 1
ATOM 571 O O . ASP A 1 72 ? -10.097 0.985 -6.862 1.00 92.06 72 ASP A O 1
ATOM 575 N N . LEU A 1 73 ? -8.414 0.001 -8.002 1.00 94.75 73 LEU A N 1
ATOM 576 C CA . LEU A 1 73 ? -7.854 -0.707 -6.851 1.00 94.75 73 LEU A CA 1
ATOM 577 C C . LEU A 1 73 ? -7.315 0.310 -5.842 1.00 94.75 73 LEU A C 1
ATOM 579 O O . LEU A 1 73 ? -6.347 1.023 -6.117 1.00 94.75 73 LEU A O 1
ATOM 583 N N . GLN A 1 74 ? -7.965 0.391 -4.685 1.00 97.75 74 GLN A N 1
ATOM 584 C CA . GLN A 1 74 ? -7.661 1.389 -3.672 1.00 97.75 74 GLN A CA 1
ATOM 585 C C . GLN A 1 74 ? -7.592 0.773 -2.286 1.00 97.75 74 GLN A C 1
ATOM 587 O O . GLN A 1 74 ? -8.389 -0.095 -1.926 1.00 97.75 74 GLN A O 1
ATOM 592 N N . PHE A 1 75 ? -6.671 1.309 -1.494 1.00 98.19 75 PHE A N 1
ATOM 593 C CA . PHE A 1 75 ? -6.414 0.890 -0.127 1.00 98.19 75 PHE A CA 1
ATOM 594 C C . PHE A 1 75 ? -6.562 2.073 0.824 1.00 98.19 75 PHE A C 1
ATOM 596 O O . PHE A 1 75 ? -6.237 3.211 0.480 1.00 98.19 75 PHE A O 1
ATOM 603 N N . ARG A 1 76 ? -7.030 1.806 2.040 1.00 97.94 76 ARG A N 1
ATOM 604 C CA . ARG A 1 76 ? -6.927 2.742 3.165 1.00 97.94 76 ARG A CA 1
ATOM 605 C C . ARG A 1 76 ? -6.612 1.991 4.444 1.00 97.94 76 ARG A C 1
ATOM 607 O O . ARG A 1 76 ? -6.910 0.807 4.567 1.00 97.94 76 ARG A O 1
ATOM 614 N N . TRP A 1 77 ? -6.049 2.687 5.417 1.00 97.69 77 TRP A N 1
ATOM 615 C CA . TRP A 1 77 ? -5.874 2.166 6.758 1.00 97.69 77 TRP A CA 1
ATOM 616 C C . TRP A 1 77 ? -7.235 1.829 7.371 1.00 97.69 77 TRP A C 1
ATOM 618 O O . TRP A 1 77 ? -8.138 2.668 7.389 1.00 97.69 77 TRP A O 1
ATOM 628 N N . ASN A 1 78 ? -7.372 0.619 7.908 1.00 96.94 78 ASN A N 1
ATOM 629 C CA . ASN A 1 78 ? -8.555 0.241 8.664 1.00 96.94 78 ASN A CA 1
ATOM 630 C C . ASN A 1 78 ? -8.491 0.882 10.060 1.00 96.94 78 ASN A C 1
ATOM 632 O O . ASN A 1 78 ? -7.642 0.542 10.891 1.00 96.94 78 ASN A O 1
ATOM 636 N N . ASN A 1 79 ? -9.381 1.836 10.332 1.00 93.69 79 ASN A N 1
ATOM 637 C CA . ASN A 1 79 ? -9.414 2.539 11.619 1.00 93.69 79 ASN A CA 1
ATOM 638 C C . ASN A 1 79 ? -9.870 1.652 12.782 1.00 93.69 79 ASN A C 1
ATOM 640 O O . ASN A 1 79 ? -9.519 1.951 13.924 1.00 93.69 79 ASN A O 1
ATOM 644 N N . ASP A 1 80 ? -10.561 0.554 12.483 1.00 93.25 80 ASP A N 1
ATOM 645 C CA . ASP A 1 80 ? -11.003 -0.439 13.458 1.00 93.25 80 ASP A CA 1
ATOM 646 C C . ASP A 1 80 ? -9.966 -1.557 13.657 1.00 93.25 80 ASP A C 1
ATOM 648 O O . ASP A 1 80 ? -10.172 -2.460 14.471 1.00 93.25 80 ASP A O 1
ATOM 652 N N . TYR A 1 81 ? -8.829 -1.509 12.943 1.00 92.25 81 TYR A N 1
ATOM 653 C CA . TYR A 1 81 ? -7.761 -2.484 13.129 1.00 92.25 81 TYR A CA 1
ATOM 654 C C . TYR A 1 81 ? -7.194 -2.395 14.546 1.00 92.25 81 TYR A C 1
ATOM 656 O O . TYR A 1 81 ? -6.617 -1.382 14.959 1.00 92.25 81 TYR A O 1
ATOM 664 N N . THR A 1 82 ? -7.310 -3.500 15.271 1.00 86.12 82 THR A N 1
ATOM 665 C CA . THR A 1 82 ? -6.680 -3.703 16.570 1.00 86.12 82 THR A CA 1
ATOM 666 C C . THR A 1 82 ? -5.675 -4.842 16.450 1.00 86.12 82 THR A C 1
ATOM 668 O O . THR A 1 82 ? -5.883 -5.792 15.696 1.00 86.12 82 THR A O 1
ATOM 671 N N . LEU A 1 83 ? -4.556 -4.743 17.175 1.00 78.75 83 LEU A N 1
ATOM 672 C CA . LEU A 1 83 ? -3.687 -5.898 17.404 1.00 78.75 83 LEU A CA 1
ATOM 673 C C . LEU A 1 83 ? -4.564 -6.909 18.137 1.00 78.75 83 LEU A C 1
ATOM 675 O O . LEU A 1 83 ? -4.966 -6.603 19.258 1.00 78.75 83 LEU A O 1
ATOM 679 N N . GLY A 1 84 ? -4.952 -7.989 17.449 1.00 64.62 84 GLY A N 1
ATOM 680 C CA . GLY A 1 84 ? -6.030 -8.886 17.862 1.00 64.62 84 GLY A CA 1
ATOM 681 C C . GLY A 1 84 ? -6.082 -9.075 19.375 1.00 64.62 84 GLY A C 1
ATOM 682 O O . GLY A 1 84 ? -5.075 -9.409 19.994 1.00 64.62 84 GLY A O 1
ATOM 683 N N . SER A 1 85 ? -7.244 -8.804 19.967 1.00 50.12 85 SER A N 1
ATOM 684 C CA . SE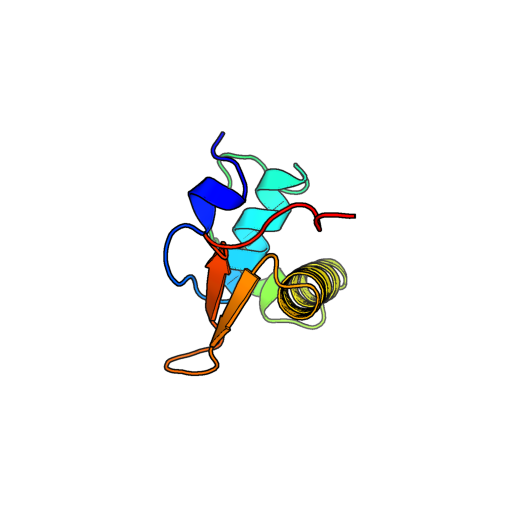R A 1 85 ? -7.506 -9.168 21.354 1.00 50.12 85 SER A CA 1
ATOM 685 C C . SER A 1 85 ? -7.403 -10.686 21.473 1.00 50.12 85 SER A C 1
ATOM 687 O O . SER A 1 85 ? -8.206 -11.390 20.855 1.00 50.12 85 SER A O 1
ATOM 689 N N . GLU A 1 86 ? -6.404 -11.159 22.218 1.00 43.31 86 GLU A N 1
ATOM 690 C CA . GLU A 1 86 ? -6.379 -12.517 22.778 1.00 43.31 86 GLU A CA 1
ATOM 691 C C . GLU A 1 86 ? -7.629 -12.793 23.627 1.00 43.31 86 GLU A C 1
ATOM 693 O O . GLU A 1 86 ? -8.109 -11.856 24.314 1.00 43.31 86 GLU A O 1
#

Radius of gyration: 12.75 Å; chains: 1; bounding box: 27×25×38 Å

Foldseek 3Di:
DDALQRQQADWDALLSNLVSVCCNVVVDPVPDDDDPVSVVCLVDPHPSNVVSSVVQVVCVVLPQWPFDPPPHTIIHGRPPDDPDDD

pLDDT: mean 92.97, std 8.81, range [43.31, 98.19]

Sequence (86 aa):
MKSLKENLTDWTDWDQAELAIAKSLNILSPDSEMTPDTKGIFWSTNPLGNFLADVLEQMSEIGILEFREKPDLQFRWNNDYTLGSE